Protein AF-A0A562VEV0-F1 (afdb_monomer_lite)

Structure (mmCIF, N/CA/C/O backbone):
data_AF-A0A562VEV0-F1
#
_entry.id   AF-A0A562VEV0-F1
#
loop_
_atom_site.group_PDB
_atom_site.id
_atom_site.type_symbol
_atom_site.label_atom_id
_atom_site.label_alt_id
_atom_site.label_comp_id
_atom_site.label_asym_id
_atom_site.label_entity_id
_atom_site.label_seq_id
_atom_site.pdbx_PDB_ins_code
_atom_site.Cartn_x
_atom_site.Cartn_y
_atom_site.Cartn_z
_atom_site.occupancy
_atom_site.B_iso_or_equiv
_atom_site.auth_seq_id
_atom_site.auth_comp_id
_atom_site.auth_asym_id
_atom_site.auth_atom_id
_atom_site.pdbx_PDB_model_num
ATOM 1 N N . MET A 1 1 ? 67.323 -23.576 38.837 1.00 54.50 1 MET A N 1
ATOM 2 C CA . MET A 1 1 ? 66.391 -24.024 39.895 1.00 54.50 1 MET A CA 1
ATOM 3 C C . MET A 1 1 ? 65.440 -22.873 40.198 1.00 54.50 1 MET A C 1
ATOM 5 O O . MET A 1 1 ? 65.922 -21.830 40.606 1.00 54.50 1 MET A O 1
ATOM 9 N N . GLY A 1 2 ? 64.134 -23.045 39.951 1.00 56.25 2 GLY A N 1
ATOM 10 C CA . GLY A 1 2 ? 63.095 -22.317 40.697 1.00 56.25 2 GLY A CA 1
ATOM 11 C C . GLY A 1 2 ? 62.422 -21.063 40.113 1.00 56.25 2 GLY A C 1
ATOM 12 O O . GLY A 1 2 ? 62.192 -20.151 40.892 1.00 56.25 2 GLY A O 1
ATOM 13 N N . SER A 1 3 ? 62.053 -20.973 38.824 1.00 55.31 3 SER A N 1
ATOM 14 C CA . SER A 1 3 ? 61.208 -19.827 38.388 1.00 55.31 3 SER A CA 1
ATOM 15 C C . SER A 1 3 ? 60.227 -20.033 37.224 1.00 55.31 3 SER A C 1
ATOM 17 O O . SER A 1 3 ? 59.470 -19.119 36.921 1.00 55.31 3 SER A O 1
ATOM 19 N N . HIS A 1 4 ? 60.152 -21.208 36.586 1.00 50.34 4 HIS A N 1
ATOM 20 C CA . HIS A 1 4 ? 59.298 -21.386 35.394 1.00 50.34 4 HIS A CA 1
ATOM 21 C C . HIS A 1 4 ? 57.954 -22.105 35.622 1.00 50.34 4 HIS A C 1
ATOM 23 O O . HIS A 1 4 ? 57.187 -22.259 34.676 1.00 50.34 4 HIS A O 1
ATOM 29 N N . LEU A 1 5 ? 57.633 -22.521 36.854 1.00 51.72 5 LEU A N 1
ATOM 30 C CA . LEU A 1 5 ? 56.434 -23.330 37.145 1.00 51.72 5 LEU A CA 1
ATOM 31 C C . LEU A 1 5 ? 55.274 -22.575 37.827 1.00 51.72 5 LEU A C 1
ATOM 33 O O . LEU A 1 5 ? 54.178 -23.123 37.901 1.00 51.72 5 LEU A O 1
ATOM 37 N N . GLU A 1 6 ? 55.445 -21.319 38.255 1.00 51.00 6 GLU A N 1
ATOM 38 C CA . GLU A 1 6 ? 54.374 -20.572 38.949 1.00 51.00 6 GLU A CA 1
ATOM 39 C C . GLU A 1 6 ? 53.471 -19.712 38.041 1.00 51.00 6 GLU A C 1
ATOM 41 O O . GLU A 1 6 ? 52.368 -19.340 38.446 1.00 51.00 6 GLU A O 1
ATOM 46 N N . MET A 1 7 ? 53.850 -19.438 36.784 1.00 49.84 7 MET A N 1
ATOM 47 C CA . MET A 1 7 ? 53.020 -18.611 35.883 1.00 49.84 7 MET A CA 1
ATOM 48 C C . MET A 1 7 ? 51.728 -19.303 35.408 1.00 49.84 7 MET A C 1
ATOM 50 O O . MET A 1 7 ? 50.764 -18.631 35.044 1.00 49.84 7 MET A O 1
ATOM 54 N N . GLY A 1 8 ? 51.659 -20.638 35.442 1.00 50.44 8 GLY A N 1
ATOM 55 C CA . GLY A 1 8 ? 50.504 -21.389 34.928 1.00 50.44 8 GLY A CA 1
ATOM 56 C C . GLY A 1 8 ? 49.269 -21.378 35.839 1.00 50.44 8 GLY A C 1
ATOM 57 O O . GLY A 1 8 ? 48.142 -21.502 35.352 1.00 50.44 8 GLY A O 1
ATOM 58 N N . ALA A 1 9 ? 49.451 -21.218 37.153 1.00 54.16 9 ALA A N 1
ATOM 59 C CA . ALA A 1 9 ? 48.354 -21.300 38.122 1.00 54.16 9 ALA A CA 1
ATOM 60 C C . ALA A 1 9 ? 47.541 -19.996 38.217 1.00 54.16 9 ALA A C 1
ATOM 62 O O . ALA A 1 9 ? 46.323 -20.038 38.399 1.00 54.16 9 ALA A O 1
ATOM 63 N N . ASN A 1 10 ? 48.187 -18.841 38.031 1.00 51.34 10 ASN A N 1
ATOM 64 C CA . ASN A 1 10 ? 47.527 -17.535 38.126 1.00 51.34 10 ASN A CA 1
ATOM 65 C C . ASN A 1 10 ? 46.726 -17.176 36.862 1.00 51.34 10 ASN A C 1
ATOM 67 O O . ASN A 1 10 ? 45.675 -16.547 36.963 1.00 51.34 10 ASN A O 1
ATOM 71 N N . MET A 1 11 ? 47.132 -17.662 35.684 1.00 51.91 11 MET A N 1
ATOM 72 C CA . MET A 1 11 ? 46.424 -17.386 34.426 1.00 51.91 11 MET A CA 1
ATOM 73 C C . MET A 1 11 ? 45.066 -18.109 34.331 1.00 51.91 11 MET A C 1
ATOM 75 O O . MET A 1 11 ? 44.111 -17.565 33.781 1.00 51.91 11 MET A O 1
ATOM 79 N N . LYS A 1 12 ? 44.925 -19.289 34.954 1.00 51.19 12 LYS A N 1
ATOM 80 C CA . LYS A 1 12 ? 43.642 -20.016 35.020 1.00 51.19 12 LYS A CA 1
ATOM 81 C C . LYS A 1 12 ? 42.597 -19.308 35.891 1.00 51.19 12 LYS A C 1
ATOM 83 O O . LYS A 1 12 ? 41.413 -19.371 35.576 1.00 51.19 12 LYS A O 1
ATOM 88 N N . LYS A 1 13 ? 43.018 -18.601 36.948 1.00 53.16 13 LYS A N 1
ATOM 89 C CA . LYS A 1 13 ? 42.108 -17.845 37.830 1.00 53.16 13 LYS A CA 1
ATOM 90 C C . LYS A 1 13 ? 41.574 -16.573 37.162 1.00 53.16 13 LYS A C 1
ATOM 92 O O . LYS A 1 13 ? 40.402 -16.257 37.331 1.00 53.16 13 LYS A O 1
ATOM 97 N N . VAL A 1 14 ? 42.395 -15.892 36.357 1.00 56.41 14 VAL A N 1
ATOM 98 C CA . VAL A 1 14 ? 41.990 -14.675 35.626 1.00 56.41 14 VAL A CA 1
ATOM 99 C C . VAL A 1 14 ? 40.982 -14.991 34.514 1.00 56.41 14 VAL A C 1
ATOM 101 O O . VAL A 1 14 ? 39.994 -14.278 34.363 1.00 56.41 14 VAL A O 1
ATOM 104 N N . VAL A 1 15 ? 41.157 -16.103 33.790 1.00 57.19 15 VAL A N 1
ATOM 105 C CA . VAL A 1 15 ? 40.210 -16.522 32.737 1.00 57.19 15 VAL A CA 1
ATOM 106 C C . VAL A 1 15 ? 38.853 -16.941 33.321 1.00 57.19 15 VAL A C 1
ATOM 108 O O . VAL A 1 15 ? 37.814 -16.609 32.751 1.00 57.19 15 VAL A O 1
ATOM 111 N N . PHE A 1 16 ? 38.836 -17.600 34.485 1.00 54.31 16 PHE A N 1
ATOM 112 C CA . PHE A 1 16 ? 37.586 -17.988 35.150 1.00 54.31 16 PHE A CA 1
ATOM 113 C C . PHE A 1 16 ? 36.796 -16.774 35.675 1.00 54.31 16 PHE A C 1
ATOM 115 O O . PHE A 1 16 ? 35.567 -16.765 35.617 1.00 54.31 16 PHE A O 1
ATOM 122 N N . LEU A 1 17 ? 37.490 -15.719 36.123 1.00 51.50 17 LEU A N 1
ATOM 123 C CA . LEU A 1 17 ? 36.857 -14.491 36.615 1.00 51.50 17 LEU A CA 1
ATOM 124 C C . LEU A 1 17 ? 36.186 -13.681 35.486 1.00 51.50 17 LEU A C 1
ATOM 126 O O . LEU A 1 17 ? 35.102 -13.135 35.682 1.00 51.50 17 LEU A O 1
ATOM 130 N N . CYS A 1 18 ? 36.774 -13.651 34.284 1.00 53.72 18 CYS A N 1
ATOM 131 C CA . CYS A 1 18 ? 36.175 -12.977 33.124 1.00 53.72 18 CYS A CA 1
ATOM 132 C C . CYS A 1 18 ? 34.933 -13.706 32.582 1.00 53.72 18 CYS A C 1
ATOM 134 O O . CYS A 1 18 ? 33.991 -13.054 32.136 1.00 53.72 18 CYS A O 1
ATOM 136 N N . PHE A 1 19 ? 34.890 -15.041 32.657 1.00 51.69 19 PHE A N 1
ATOM 137 C CA . PHE A 1 19 ? 33.725 -15.812 32.209 1.00 51.69 19 PHE A CA 1
ATOM 138 C C . PHE A 1 19 ? 32.522 -15.651 33.157 1.00 51.69 19 PHE A C 1
ATOM 140 O O . PHE A 1 19 ? 31.381 -15.579 32.704 1.00 51.69 19 PHE A O 1
ATOM 147 N N . ALA A 1 20 ? 32.765 -15.498 34.464 1.00 55.16 20 ALA A N 1
ATOM 148 C CA . ALA A 1 20 ? 31.709 -15.224 35.442 1.00 55.16 20 ALA A CA 1
ATOM 149 C C . ALA A 1 20 ? 31.063 -13.835 35.253 1.00 55.16 20 ALA A C 1
ATOM 151 O O . ALA A 1 20 ? 29.857 -13.690 35.444 1.00 55.16 20 ALA A O 1
ATOM 152 N N . MET A 1 21 ? 31.826 -12.825 34.815 1.00 52.25 21 MET A N 1
ATOM 153 C CA . MET A 1 21 ? 31.276 -11.487 34.552 1.00 52.25 21 MET A CA 1
ATOM 154 C C . MET A 1 21 ? 30.386 -11.429 33.299 1.00 52.25 21 MET A C 1
ATOM 156 O O . MET A 1 21 ? 29.441 -10.645 33.270 1.00 52.25 21 MET A O 1
ATOM 160 N N . PHE A 1 22 ? 30.604 -12.297 32.304 1.00 52.00 22 PHE A N 1
ATOM 161 C CA . PHE A 1 22 ? 29.717 -12.381 31.136 1.00 52.00 22 PHE A CA 1
ATOM 162 C C . PHE A 1 22 ? 28.368 -13.053 31.437 1.00 52.00 22 PHE A C 1
ATOM 164 O O . PHE A 1 22 ? 27.373 -12.719 30.799 1.00 52.00 22 PHE A O 1
ATOM 171 N N . LEU A 1 23 ? 28.294 -13.940 32.438 1.00 51.19 23 LEU A N 1
ATOM 172 C CA . LEU A 1 23 ? 27.022 -14.540 32.867 1.00 51.19 23 LEU A CA 1
ATOM 173 C C . LEU A 1 23 ? 26.157 -13.595 33.718 1.00 51.19 23 LEU A C 1
ATOM 175 O O . LEU A 1 23 ? 24.935 -13.724 33.703 1.00 51.19 23 LEU A O 1
ATOM 179 N N . ALA A 1 24 ? 26.753 -12.619 34.408 1.00 52.91 24 ALA A N 1
ATOM 180 C CA . ALA A 1 24 ? 26.006 -11.644 35.210 1.00 52.91 24 ALA A CA 1
ATOM 181 C C . ALA A 1 24 ? 25.387 -10.499 34.379 1.00 52.91 24 ALA A C 1
ATOM 183 O O . ALA A 1 24 ? 24.439 -9.862 34.828 1.00 52.91 24 ALA A O 1
ATOM 184 N N . ALA A 1 25 ? 25.875 -10.253 33.158 1.00 53.16 25 ALA A N 1
ATOM 185 C CA . ALA A 1 25 ? 25.355 -9.207 32.268 1.00 53.16 25 ALA A CA 1
ATOM 186 C C . ALA A 1 25 ? 24.220 -9.686 31.334 1.00 53.16 25 ALA A C 1
ATOM 188 O O . ALA A 1 25 ? 23.669 -8.897 3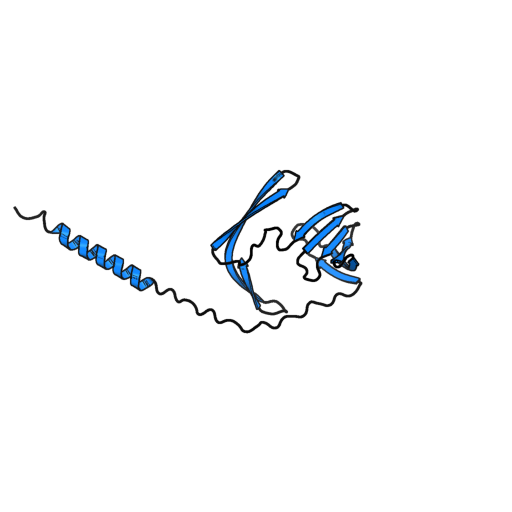0.569 1.00 53.16 25 ALA A O 1
ATOM 189 N N . GLY A 1 26 ? 23.864 -10.975 31.386 1.00 48.47 26 GLY A N 1
ATOM 190 C CA . GLY A 1 26 ? 22.890 -11.605 30.488 1.00 48.47 26 GLY A CA 1
ATOM 191 C C . GLY A 1 26 ? 21.422 -11.477 30.901 1.00 48.47 26 GLY A C 1
ATOM 192 O O . GLY A 1 26 ? 20.561 -11.979 30.185 1.00 48.47 26 GLY A O 1
ATOM 193 N N . GLN A 1 27 ? 21.100 -10.808 32.014 1.00 54.75 27 GLN A N 1
ATOM 194 C CA . GLN A 1 27 ? 19.713 -10.449 32.341 1.00 54.75 27 GLN A CA 1
ATOM 195 C C . GLN A 1 27 ? 19.303 -9.179 31.585 1.00 54.75 27 GLN A C 1
ATOM 197 O O . GLN A 1 27 ? 18.927 -8.156 32.163 1.00 54.75 27 GLN A O 1
ATOM 202 N N . LEU A 1 28 ? 19.368 -9.259 30.253 1.00 52.31 28 LEU A N 1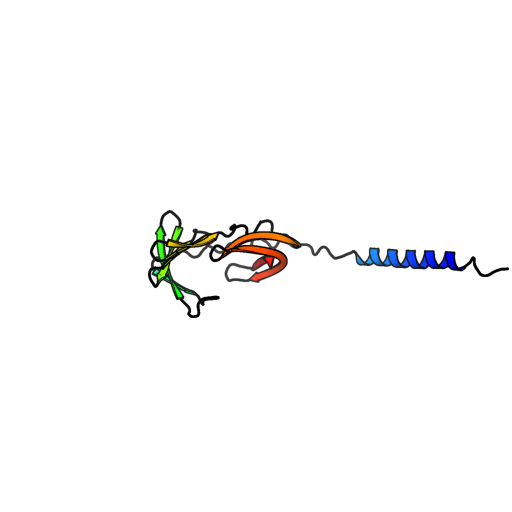
ATOM 203 C CA . LEU A 1 28 ? 18.523 -8.436 29.402 1.00 52.31 28 LEU A CA 1
A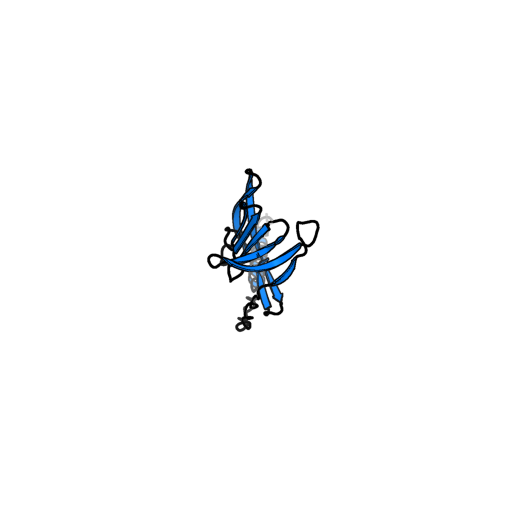TOM 204 C C . LEU A 1 28 ? 17.100 -8.682 29.883 1.00 52.31 28 LEU A C 1
ATOM 206 O O . LEU A 1 28 ? 16.585 -9.796 29.794 1.00 52.31 28 LEU A O 1
ATOM 210 N N . HIS A 1 29 ? 16.519 -7.648 30.481 1.00 47.84 29 HIS A N 1
ATOM 211 C CA . HIS A 1 29 ? 15.131 -7.656 30.878 1.00 47.84 29 HIS A CA 1
ATOM 212 C C . HIS A 1 29 ? 14.344 -8.027 29.626 1.00 47.84 29 HIS A C 1
ATOM 214 O O . HIS A 1 29 ? 14.335 -7.273 28.651 1.00 47.84 29 HIS A O 1
ATOM 220 N N . ALA A 1 30 ? 13.729 -9.210 29.640 1.00 50.28 30 ALA A N 1
ATOM 221 C CA . ALA A 1 30 ? 12.588 -9.476 28.794 1.00 50.28 30 ALA A CA 1
ATOM 222 C C . ALA A 1 30 ? 11.568 -8.420 29.212 1.00 50.28 30 ALA A C 1
ATOM 224 O O . ALA A 1 30 ? 10.898 -8.565 30.233 1.00 50.28 30 ALA A O 1
ATOM 225 N N . ALA A 1 31 ? 11.591 -7.281 28.519 1.00 56.69 31 ALA A N 1
ATOM 226 C CA . ALA A 1 31 ? 10.603 -6.245 28.689 1.00 56.69 31 ALA A CA 1
ATOM 227 C C . ALA A 1 31 ? 9.279 -6.943 28.431 1.00 56.69 31 ALA A C 1
ATOM 229 O O . ALA A 1 31 ? 9.031 -7.416 27.321 1.00 56.69 31 ALA A O 1
ATOM 230 N N . ASP A 1 32 ? 8.518 -7.101 29.507 1.00 49.41 32 ASP A N 1
ATOM 231 C CA . ASP A 1 32 ? 7.217 -7.730 29.505 1.00 49.41 32 ASP A CA 1
ATOM 232 C C . ASP A 1 32 ? 6.418 -7.028 28.406 1.00 49.41 32 ASP A C 1
ATOM 234 O O . ASP A 1 32 ? 6.136 -5.826 28.500 1.00 49.41 32 ASP A O 1
ATOM 238 N N . GLN A 1 33 ? 6.185 -7.729 27.290 1.00 51.38 33 GLN A N 1
ATOM 239 C CA . GLN A 1 33 ? 5.368 -7.218 26.201 1.00 51.38 33 GLN A CA 1
ATOM 240 C C . GLN A 1 33 ? 3.956 -7.175 26.753 1.00 51.38 33 GLN A C 1
ATOM 242 O O . GLN A 1 33 ? 3.172 -8.111 26.613 1.00 51.38 33 GLN A O 1
ATOM 247 N N . LYS A 1 34 ? 3.653 -6.076 27.441 1.00 46.69 34 LYS A N 1
ATOM 248 C CA . LYS A 1 34 ? 2.317 -5.754 27.889 1.00 46.69 34 LYS A CA 1
ATOM 249 C C . LYS A 1 34 ? 1.474 -5.727 26.627 1.00 46.69 34 LYS A C 1
ATOM 251 O O . LYS A 1 34 ? 1.597 -4.795 25.832 1.00 46.69 34 LYS A O 1
ATOM 256 N N . VAL A 1 35 ? 0.682 -6.780 26.436 1.00 49.66 35 VAL A N 1
ATOM 257 C CA . VAL A 1 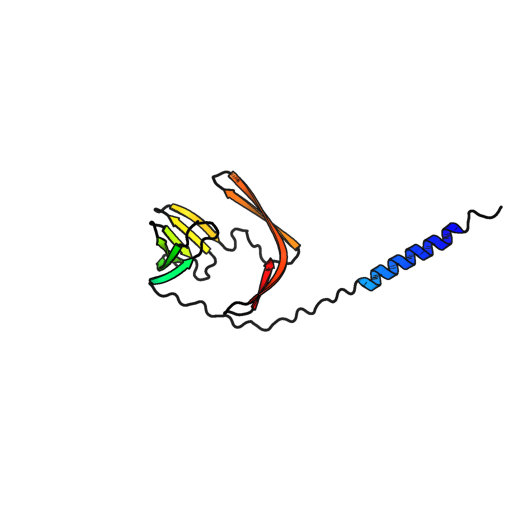35 ? -0.335 -6.864 25.393 1.00 49.66 35 VAL A CA 1
ATOM 258 C C . VAL A 1 35 ? -1.226 -5.656 25.626 1.00 49.66 35 VAL A C 1
ATOM 260 O O . VAL A 1 35 ? -2.022 -5.616 26.566 1.00 49.66 35 VAL A O 1
ATOM 263 N N . MET A 1 36 ? -0.979 -4.594 24.862 1.00 45.66 36 MET A N 1
ATOM 264 C CA . MET A 1 36 ? -1.856 -3.443 24.868 1.00 45.66 36 MET A CA 1
ATOM 265 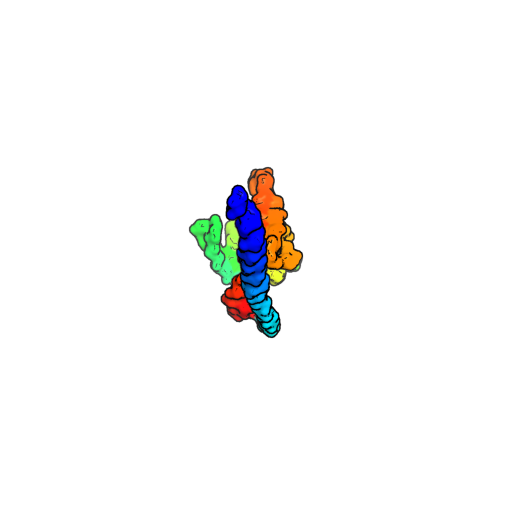C C . MET A 1 36 ? -3.207 -3.963 24.397 1.00 45.66 36 MET A C 1
ATOM 267 O O . MET A 1 36 ? -3.273 -4.637 23.370 1.00 45.66 36 MET A O 1
ATOM 271 N N . GLY A 1 37 ? -4.246 -3.717 25.200 1.00 49.78 37 GLY A N 1
ATOM 272 C CA . GLY A 1 37 ? -5.612 -4.107 24.869 1.00 49.78 37 GLY A CA 1
ATOM 273 C C . GLY A 1 37 ? -5.965 -3.685 23.447 1.00 49.78 37 GLY A C 1
ATOM 274 O O . GLY A 1 37 ? -5.386 -2.725 22.930 1.00 49.78 37 GLY A O 1
ATOM 275 N N . GLU A 1 38 ? -6.871 -4.442 22.826 1.00 44.16 38 GLU A N 1
ATOM 276 C CA . GLU A 1 38 ? -7.308 -4.233 21.447 1.00 44.16 38 GLU A CA 1
ATOM 277 C C . GLU A 1 38 ? -7.506 -2.739 21.191 1.00 44.16 38 GLU A C 1
ATOM 279 O O . GLU A 1 38 ? -8.349 -2.084 21.810 1.00 44.16 38 GLU A O 1
ATOM 284 N N . SER A 1 39 ? -6.652 -2.180 20.328 1.00 47.94 39 SER A N 1
ATOM 285 C CA . SER A 1 39 ? -6.845 -0.807 19.884 1.00 47.94 39 SER A CA 1
ATOM 286 C C . SER A 1 39 ? -8.220 -0.745 19.229 1.00 47.94 39 SER A C 1
ATOM 288 O O . SER A 1 39 ? -8.546 -1.660 18.467 1.00 47.94 39 SER A O 1
ATOM 290 N N . PRO A 1 40 ? -9.037 0.281 19.526 1.00 45.16 40 PRO A N 1
ATOM 291 C CA . PRO A 1 40 ? -10.339 0.413 18.897 1.00 45.16 40 PRO A CA 1
ATOM 292 C C . PRO A 1 40 ? -10.129 0.361 17.386 1.00 45.16 40 PRO A C 1
ATOM 294 O O . PRO A 1 40 ? -9.390 1.170 16.829 1.00 45.16 40 PRO A O 1
ATOM 297 N N . SER A 1 41 ? -10.716 -0.646 16.739 1.00 45.69 41 SER A N 1
ATOM 298 C CA . SER A 1 41 ? -10.659 -0.765 15.290 1.00 45.69 41 SER A CA 1
ATOM 299 C C . SER A 1 41 ? -11.390 0.445 14.730 1.00 45.69 41 SER A C 1
ATOM 301 O O . SER A 1 41 ? -12.604 0.568 14.888 1.00 45.69 41 SER A O 1
ATOM 303 N N . ALA A 1 42 ? -10.652 1.396 14.162 1.00 48.56 42 ALA A N 1
ATOM 304 C CA . ALA A 1 42 ? -11.297 2.485 13.456 1.00 48.56 42 ALA A CA 1
ATOM 305 C C . ALA A 1 42 ? -12.038 1.898 12.262 1.00 48.56 42 ALA A C 1
ATOM 307 O O . ALA A 1 42 ? -11.441 1.210 11.430 1.00 48.56 42 ALA A O 1
ATOM 308 N N . GLU A 1 43 ? -13.335 2.177 12.186 1.00 48.62 43 GLU A N 1
ATOM 309 C CA . GLU A 1 43 ? -14.118 1.835 11.011 1.00 48.62 43 GLU A CA 1
ATOM 310 C C . GLU A 1 43 ? -13.486 2.500 9.786 1.00 48.62 43 GLU A C 1
ATOM 312 O O . GLU A 1 43 ? -13.094 3.673 9.814 1.00 48.62 43 GLU A O 1
ATOM 317 N N . ALA A 1 44 ? -13.335 1.724 8.711 1.00 58.12 44 ALA A N 1
ATOM 318 C CA . ALA A 1 44 ? -12.828 2.256 7.460 1.00 58.12 44 ALA A CA 1
ATOM 319 C C . ALA A 1 44 ? -13.744 3.401 6.995 1.00 58.12 44 ALA A C 1
ATOM 321 O O . ALA A 1 44 ? -14.968 3.279 7.097 1.00 58.12 44 ALA A O 1
ATOM 322 N N . PRO A 1 45 ? -13.186 4.510 6.479 1.00 66.44 45 PRO A N 1
ATOM 323 C CA . PRO A 1 45 ? -14.004 5.602 5.982 1.00 66.44 45 PRO A CA 1
ATOM 324 C C . PRO A 1 45 ? -14.930 5.087 4.876 1.00 66.44 45 PRO A C 1
ATOM 326 O O . PRO A 1 45 ? -14.481 4.450 3.920 1.00 66.44 45 PRO A O 1
ATOM 329 N N . VAL A 1 46 ? -16.226 5.363 5.014 1.00 80.62 46 VAL A N 1
ATOM 330 C CA . VAL A 1 46 ? -17.212 5.067 3.973 1.00 80.62 46 VAL A CA 1
ATOM 331 C C . VAL A 1 46 ? -16.977 6.036 2.821 1.00 80.62 46 VAL A C 1
ATOM 333 O O . VAL A 1 46 ? -17.081 7.246 3.002 1.00 80.62 46 VAL A O 1
ATOM 336 N N . LEU A 1 47 ? -16.643 5.501 1.648 1.00 82.56 47 LEU A N 1
ATOM 337 C CA . LEU A 1 47 ? -16.413 6.299 0.448 1.00 82.56 47 LEU A CA 1
ATOM 338 C C . LEU A 1 47 ? -17.738 6.671 -0.218 1.00 82.56 47 LEU A C 1
ATOM 340 O O . LEU A 1 47 ? -18.597 5.810 -0.434 1.00 82.56 47 LEU A O 1
ATOM 344 N N . THR A 1 48 ? -17.874 7.935 -0.604 1.00 93.31 48 THR A N 1
ATOM 345 C CA . THR A 1 48 ? -18.990 8.444 -1.404 1.00 93.31 48 THR A CA 1
ATOM 346 C C . THR A 1 48 ? -18.528 8.842 -2.803 1.00 93.31 48 THR A C 1
ATOM 348 O O . THR A 1 48 ? -17.382 9.243 -3.012 1.00 93.31 48 THR A O 1
ATOM 351 N N . LEU A 1 49 ? -19.404 8.676 -3.801 1.00 94.50 49 LEU A N 1
ATOM 352 C CA . LEU A 1 49 ? -19.088 9.036 -5.185 1.00 94.50 49 LEU A CA 1
ATOM 353 C C . LEU A 1 49 ? -18.694 10.515 -5.270 1.00 94.50 49 LEU A C 1
ATOM 355 O O . LEU A 1 49 ? -19.468 11.386 -4.881 1.00 94.50 49 LEU A O 1
ATOM 359 N N . GLY A 1 50 ? -17.509 10.781 -5.820 1.00 93.25 50 GLY A N 1
ATOM 360 C CA . GLY A 1 50 ? -16.955 12.128 -5.924 1.00 93.25 50 GLY A CA 1
ATOM 361 C C . GLY A 1 50 ? -16.014 12.529 -4.788 1.00 93.25 50 GLY A C 1
ATOM 362 O O . GLY A 1 50 ? -15.413 13.597 -4.893 1.00 93.25 50 GLY A O 1
ATOM 363 N N . ASP A 1 51 ? -15.819 11.698 -3.757 1.00 89.81 51 ASP A N 1
ATOM 364 C CA . ASP A 1 51 ? -14.786 11.938 -2.742 1.00 89.81 51 ASP A CA 1
ATOM 365 C C . ASP A 1 51 ? -13.422 12.136 -3.409 1.00 89.81 51 ASP A C 1
ATOM 367 O O . ASP A 1 51 ? -13.050 11.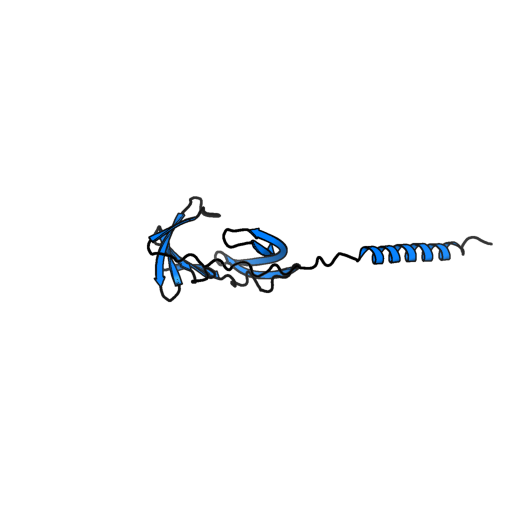387 -4.319 1.00 89.81 51 ASP A O 1
ATOM 371 N N . THR A 1 52 ? -12.677 13.148 -2.959 1.00 92.38 52 THR A N 1
ATOM 372 C CA . THR A 1 52 ? -11.391 13.524 -3.553 1.00 92.38 52 THR A CA 1
ATOM 373 C C . THR A 1 52 ? -10.275 13.601 -2.524 1.00 92.38 52 THR A C 1
ATOM 375 O O . THR A 1 52 ? -10.472 14.027 -1.387 1.00 92.38 52 THR A O 1
ATOM 378 N N . TRP A 1 53 ? -9.072 13.221 -2.952 1.00 87.25 53 TRP A N 1
ATOM 379 C CA . TRP A 1 53 ? -7.843 13.355 -2.175 1.00 87.25 53 TRP A CA 1
ATOM 380 C C . TRP A 1 53 ? -6.757 13.949 -3.052 1.00 87.25 53 TRP A C 1
ATOM 382 O O . TRP A 1 53 ? -6.533 13.482 -4.170 1.00 87.25 53 TRP A O 1
ATOM 392 N N . THR A 1 54 ? -6.042 14.934 -2.523 1.00 84.88 54 THR A N 1
ATOM 393 C CA . THR A 1 54 ? -4.788 15.389 -3.117 1.00 84.88 54 THR A CA 1
ATOM 394 C C . THR A 1 54 ? -3.668 14.536 -2.553 1.00 84.88 54 THR A C 1
ATOM 396 O O . THR A 1 54 ? -3.488 14.458 -1.339 1.00 84.88 54 THR A O 1
ATOM 399 N N . ILE A 1 55 ? -2.950 13.855 -3.438 1.00 79.25 55 ILE A N 1
ATOM 400 C CA . ILE A 1 55 ? -1.796 13.046 -3.076 1.00 79.25 55 ILE A CA 1
ATOM 401 C C . ILE A 1 55 ? -0.560 13.822 -3.502 1.00 79.25 55 ILE A C 1
ATOM 403 O O . ILE A 1 55 ? -0.314 14.005 -4.699 1.00 79.25 55 ILE A O 1
ATOM 407 N N . ASP A 1 56 ? 0.223 14.243 -2.515 1.00 78.31 56 ASP A N 1
ATOM 408 C CA . ASP A 1 56 ? 1.552 14.789 -2.751 1.00 78.31 56 ASP A CA 1
ATOM 409 C C . ASP A 1 56 ? 2.450 13.661 -3.273 1.00 78.31 56 ASP A C 1
ATOM 411 O O . ASP A 1 56 ? 2.624 12.610 -2.646 1.00 78.31 56 ASP A O 1
ATOM 415 N N . GLY A 1 57 ? 2.944 13.824 -4.499 1.00 59.78 57 GLY A N 1
ATOM 416 C CA . GLY A 1 57 ? 3.710 12.793 -5.181 1.00 59.78 57 GLY A CA 1
ATOM 417 C C . GLY A 1 57 ? 5.075 12.587 -4.528 1.00 59.78 57 GLY A C 1
ATOM 418 O O . GLY A 1 57 ? 5.933 13.452 -4.612 1.00 59.78 57 GLY A O 1
ATOM 419 N N . TRP A 1 58 ? 5.331 11.397 -3.980 1.00 46.00 58 TRP A N 1
ATOM 420 C CA . TRP A 1 58 ? 6.685 10.989 -3.565 1.00 46.00 58 TRP A CA 1
ATOM 421 C C . TRP A 1 58 ? 7.639 10.724 -4.755 1.00 46.00 58 TRP A C 1
ATOM 423 O O . TRP A 1 58 ? 8.835 10.549 -4.554 1.00 46.00 58 TRP A O 1
ATOM 433 N N . GLN A 1 59 ? 7.124 10.682 -5.994 1.00 52.41 59 GLN A N 1
ATOM 434 C CA . GLN A 1 59 ? 7.888 10.448 -7.239 1.00 52.41 59 GLN A CA 1
ATOM 435 C C . GLN A 1 59 ? 7.362 11.218 -8.466 1.00 52.41 59 GLN A C 1
ATOM 437 O O . GLN A 1 59 ? 7.920 11.101 -9.553 1.00 52.41 59 GLN A O 1
ATOM 442 N N . PHE A 1 60 ? 6.280 11.984 -8.324 1.00 51.16 60 PHE A N 1
ATOM 443 C CA . PHE A 1 60 ? 5.718 12.792 -9.404 1.00 51.16 60 PHE A CA 1
ATOM 444 C C . PHE A 1 60 ? 5.855 14.251 -8.985 1.00 51.16 60 PHE A C 1
ATOM 446 O O . PHE A 1 60 ? 5.353 14.620 -7.930 1.00 51.16 60 PHE A O 1
ATOM 453 N N . GLU A 1 61 ? 6.535 15.063 -9.797 1.00 57.25 61 GLU A N 1
ATOM 454 C CA . GLU A 1 61 ? 6.896 16.470 -9.525 1.00 57.25 61 GLU A CA 1
ATOM 455 C C . GLU A 1 61 ? 5.696 17.413 -9.300 1.00 57.25 61 GLU A C 1
ATOM 457 O O . GLU A 1 61 ? 5.858 18.619 -9.130 1.00 57.25 61 GLU A O 1
ATOM 462 N N . SER A 1 62 ? 4.464 16.903 -9.299 1.00 77.06 62 SER A N 1
ATOM 463 C CA . SER A 1 62 ? 3.276 17.671 -8.950 1.00 77.06 62 SER A CA 1
ATOM 464 C C . SER A 1 62 ? 2.267 16.803 -8.198 1.00 77.06 62 SER A C 1
ATOM 466 O O . SER A 1 62 ? 2.072 15.639 -8.573 1.00 77.06 62 SER A O 1
ATOM 468 N N . PRO A 1 63 ? 1.602 17.355 -7.167 1.00 82.44 63 PRO A N 1
ATOM 469 C CA . PRO A 1 63 ? 0.474 16.693 -6.535 1.00 82.44 63 PRO A CA 1
ATOM 470 C C . PRO A 1 63 ? -0.589 16.349 -7.576 1.00 82.44 63 PRO A C 1
ATOM 472 O O . PRO A 1 63 ? -0.799 17.085 -8.545 1.00 82.44 63 PRO A O 1
ATOM 475 N N . PHE A 1 64 ? -1.263 15.221 -7.380 1.00 83.00 64 PHE A N 1
ATOM 476 C CA . PHE A 1 64 ? -2.383 14.826 -8.228 1.00 83.00 64 PHE A CA 1
ATOM 477 C C . PHE A 1 64 ? -3.623 14.557 -7.384 1.00 83.00 64 PHE A C 1
ATOM 479 O O . PHE A 1 64 ? -3.542 14.086 -6.248 1.00 83.00 64 PHE A O 1
ATOM 486 N N . THR A 1 65 ? -4.780 14.854 -7.965 1.00 89.81 65 THR A N 1
ATOM 487 C CA . THR A 1 65 ? -6.077 14.560 -7.363 1.00 89.81 65 THR A CA 1
ATOM 488 C C . THR A 1 65 ? -6.507 13.149 -7.742 1.00 89.81 65 THR A C 1
ATOM 490 O O . THR A 1 65 ? -6.417 12.747 -8.901 1.00 89.81 65 THR A O 1
ATOM 493 N N . SER A 1 66 ? -6.968 12.400 -6.749 1.00 90.12 66 SER A N 1
ATOM 494 C CA . SER A 1 66 ? -7.615 11.103 -6.901 1.00 90.12 66 SER A CA 1
ATOM 495 C C . SER A 1 66 ? -9.086 11.274 -6.530 1.00 90.12 66 SER A C 1
ATOM 497 O O . SER A 1 66 ? -9.359 11.789 -5.451 1.00 90.12 66 SER A O 1
ATOM 499 N N . THR A 1 67 ? -10.015 10.827 -7.371 1.00 95.31 67 THR A N 1
ATOM 500 C CA . THR A 1 67 ? -11.468 10.936 -7.141 1.00 95.31 67 THR A CA 1
ATOM 501 C C . THR A 1 67 ? -12.103 9.556 -7.148 1.00 95.31 67 THR A C 1
ATOM 503 O O . THR A 1 67 ? -11.876 8.805 -8.090 1.00 95.31 67 THR A O 1
ATOM 506 N N . PHE A 1 68 ? -12.895 9.192 -6.142 1.00 94.62 68 PHE A N 1
ATOM 507 C CA . PHE A 1 68 ? -13.598 7.908 -6.136 1.00 94.62 68 PHE A CA 1
ATOM 508 C C . PHE A 1 68 ? -14.806 7.951 -7.069 1.00 94.62 68 PHE A C 1
ATOM 510 O O . PHE A 1 68 ? -15.669 8.821 -6.956 1.00 94.62 68 PHE A O 1
ATOM 517 N N . ILE A 1 69 ? -14.853 6.998 -7.999 1.00 96.81 69 ILE A N 1
ATOM 518 C CA . ILE A 1 69 ? -15.862 6.936 -9.064 1.00 96.81 69 ILE A CA 1
ATOM 519 C C . ILE A 1 69 ? -16.740 5.681 -8.990 1.00 96.81 69 ILE A C 1
ATOM 521 O O . ILE A 1 69 ? -17.594 5.489 -9.852 1.00 96.81 69 ILE A O 1
ATOM 525 N N . GLY A 1 70 ? -16.565 4.847 -7.961 1.00 95.81 70 GLY A N 1
ATOM 526 C CA . GLY A 1 70 ? -17.438 3.709 -7.669 1.00 95.81 70 GLY A CA 1
ATOM 527 C C . GLY A 1 70 ? -16.698 2.382 -7.546 1.00 95.81 70 GLY A C 1
ATOM 528 O O . GLY A 1 70 ? -15.494 2.345 -7.299 1.00 95.81 70 GLY A O 1
ATOM 529 N N . GLU A 1 71 ? -17.428 1.280 -7.707 1.00 93.06 71 GLU A N 1
ATOM 530 C CA . GLU A 1 71 ? -16.878 -0.077 -7.671 1.00 93.06 71 GLU A CA 1
ATOM 531 C C . GLU A 1 71 ? -17.010 -0.764 -9.035 1.00 93.06 71 GLU A C 1
ATOM 533 O O . GLU A 1 71 ? -18.070 -0.739 -9.656 1.00 93.06 71 GLU A O 1
ATOM 538 N N . GLU A 1 72 ? -15.948 -1.436 -9.478 1.00 90.94 72 GLU A N 1
ATOM 539 C CA . GLU A 1 72 ? -15.951 -2.284 -10.671 1.00 90.94 72 GLU A CA 1
ATOM 540 C C . GLU A 1 72 ? -15.352 -3.647 -10.300 1.00 90.94 72 GLU A C 1
ATOM 542 O O . GLU A 1 72 ? -14.231 -3.734 -9.798 1.00 90.94 72 GLU A O 1
ATOM 547 N N . SER A 1 73 ? -16.094 -4.734 -10.539 1.00 87.25 73 SER A N 1
ATOM 548 C CA . SER A 1 73 ? -15.649 -6.112 -10.241 1.00 87.25 73 SER A CA 1
ATOM 549 C C . SER A 1 73 ? -15.167 -6.326 -8.792 1.00 87.25 73 SER A C 1
ATOM 551 O O . SER A 1 73 ? -14.207 -7.054 -8.551 1.00 87.25 73 SER A O 1
ATOM 553 N N . GLY A 1 74 ? -15.813 -5.669 -7.821 1.00 80.56 74 GLY A N 1
ATOM 554 C CA . GLY A 1 74 ? -15.468 -5.770 -6.396 1.00 80.56 74 GLY A CA 1
ATOM 555 C C . GLY A 1 74 ? -14.252 -4.943 -5.956 1.00 80.56 74 GLY A C 1
ATOM 556 O O . GLY A 1 74 ? -13.835 -5.053 -4.802 1.00 80.56 74 GLY A O 1
ATOM 557 N N . LEU A 1 75 ? -13.694 -4.112 -6.842 1.00 82.50 75 LEU A N 1
ATOM 558 C CA . LEU A 1 75 ? -12.609 -3.176 -6.545 1.00 82.50 75 LEU A CA 1
ATOM 559 C C . LEU A 1 75 ? -13.134 -1.740 -6.511 1.00 82.50 75 LEU A C 1
ATOM 561 O O . LEU A 1 75 ? -13.933 -1.346 -7.356 1.00 82.50 75 LEU A O 1
ATOM 565 N N . LEU A 1 76 ? -12.626 -0.948 -5.572 1.00 87.44 76 LEU A N 1
ATOM 566 C CA . LEU A 1 76 ? -12.812 0.496 -5.500 1.00 87.44 76 LEU A CA 1
ATOM 567 C C . LEU A 1 76 ? -12.078 1.158 -6.671 1.00 87.44 76 LEU A C 1
ATOM 569 O O . LEU A 1 76 ? -10.898 0.881 -6.885 1.00 87.44 76 LEU A O 1
ATOM 573 N N . VAL A 1 77 ? -12.730 2.048 -7.409 1.00 93.31 77 VAL A N 1
ATOM 574 C CA . VAL A 1 77 ? -12.163 2.692 -8.599 1.00 93.31 77 VAL A CA 1
ATOM 575 C C . VAL A 1 77 ? -11.996 4.181 -8.361 1.00 93.31 77 VAL A C 1
ATOM 577 O O . VAL A 1 77 ? -12.905 4.868 -7.900 1.00 93.31 77 VAL A O 1
ATOM 580 N N . PHE A 1 78 ? -10.819 4.681 -8.714 1.00 93.75 78 PHE A N 1
ATOM 581 C CA . PHE A 1 78 ? -10.438 6.072 -8.576 1.00 93.75 78 PHE A CA 1
ATOM 582 C C . PHE A 1 78 ? -10.003 6.634 -9.930 1.00 93.75 78 PHE A C 1
ATOM 584 O O . PHE A 1 78 ? -9.154 6.041 -10.598 1.00 93.75 78 PHE A O 1
ATOM 591 N N . ASP A 1 79 ? -10.544 7.781 -10.325 1.00 94.38 79 ASP A N 1
ATOM 592 C CA . ASP A 1 79 ? -9.990 8.599 -11.404 1.00 94.38 79 ASP A CA 1
ATOM 593 C C . ASP A 1 79 ? -8.768 9.359 -10.871 1.00 94.38 79 ASP A C 1
ATOM 595 O O . ASP A 1 79 ? -8.822 9.950 -9.792 1.00 94.38 79 ASP A O 1
ATOM 599 N N . ILE A 1 80 ? -7.655 9.309 -11.600 1.00 90.06 80 ILE A N 1
ATOM 600 C CA . ILE A 1 80 ? -6.409 10.027 -11.274 1.00 90.06 80 ILE A CA 1
ATOM 601 C C . ILE A 1 80 ? -6.025 11.041 -12.366 1.00 90.06 80 ILE A C 1
ATOM 603 O O . ILE A 1 80 ? -4.886 11.514 -12.419 1.00 90.06 80 ILE A O 1
ATOM 607 N N . GLY A 1 81 ? -6.963 11.368 -13.260 1.00 87.12 81 GLY A N 1
ATOM 608 C CA . GLY A 1 81 ? -6.794 12.303 -14.363 1.00 87.12 81 GLY A CA 1
ATOM 609 C C . GLY A 1 81 ? -6.008 11.731 -15.547 1.00 87.12 81 GLY A C 1
ATOM 610 O O . GLY A 1 81 ? -5.414 10.653 -15.496 1.00 87.12 81 GLY A O 1
ATOM 611 N N . LYS A 1 82 ? -6.001 12.476 -16.664 1.00 85.12 82 LYS A N 1
ATOM 612 C CA . LYS A 1 82 ? -5.268 12.136 -17.907 1.00 85.12 82 LYS A CA 1
ATOM 613 C C . LYS A 1 82 ? -5.554 10.711 -18.427 1.00 85.12 82 LYS A C 1
ATOM 615 O O . LYS A 1 82 ? -4.652 10.051 -18.943 1.00 85.12 82 LYS A O 1
ATOM 620 N N . GLY A 1 83 ? -6.791 10.233 -18.260 1.00 83.69 83 GLY A N 1
ATOM 621 C CA . GLY A 1 83 ? -7.217 8.888 -18.672 1.00 83.69 83 GLY A CA 1
ATOM 622 C C . GLY A 1 83 ? -6.672 7.748 -17.800 1.00 83.69 83 GLY A C 1
ATOM 623 O O . GLY A 1 83 ? -6.686 6.590 -18.224 1.00 83.69 83 GLY A O 1
ATOM 624 N N . GLY A 1 84 ? -6.146 8.062 -16.613 1.00 86.31 84 GLY A N 1
ATOM 625 C CA . GLY A 1 84 ? -5.683 7.084 -15.638 1.00 86.31 84 GLY A CA 1
ATOM 626 C C . GLY A 1 84 ? -6.794 6.668 -14.676 1.00 86.31 84 GLY A C 1
ATOM 627 O O . GLY A 1 84 ? -7.505 7.510 -14.137 1.00 86.31 84 GLY A O 1
ATOM 628 N N . LYS A 1 85 ? -6.894 5.367 -14.408 1.00 91.94 85 LYS A N 1
ATOM 629 C CA . LYS A 1 85 ? -7.705 4.806 -13.325 1.00 91.94 85 LYS A CA 1
ATOM 630 C C . LYS A 1 85 ? -6.805 4.074 -12.338 1.00 91.94 85 LYS A C 1
ATOM 632 O O . LYS A 1 85 ? -5.874 3.371 -12.734 1.00 91.94 85 LYS A O 1
ATOM 637 N N . ARG A 1 86 ? -7.120 4.179 -11.055 1.00 87.31 86 ARG A N 1
ATOM 638 C CA . ARG A 1 86 ? -6.518 3.391 -9.982 1.00 87.31 86 ARG A CA 1
ATOM 639 C C . ARG A 1 86 ? -7.592 2.522 -9.352 1.00 87.31 86 ARG A C 1
ATOM 641 O O . ARG A 1 86 ? -8.604 3.031 -8.898 1.00 87.31 86 ARG A O 1
ATOM 648 N N . TYR A 1 87 ? -7.354 1.224 -9.294 1.00 87.50 87 TYR A N 1
ATOM 649 C CA . TYR A 1 87 ? -8.236 0.263 -8.647 1.00 87.50 87 TYR A CA 1
ATOM 650 C C . TYR A 1 87 ? -7.628 -0.118 -7.311 1.00 87.50 87 TYR A C 1
ATOM 652 O O . TYR A 1 87 ? -6.417 -0.336 -7.243 1.00 87.50 87 TYR A O 1
ATOM 660 N N . LYS A 1 88 ? -8.441 -0.205 -6.264 1.00 80.38 88 LYS A N 1
ATOM 661 C CA . LYS A 1 88 ? -8.020 -0.685 -4.954 1.00 80.38 88 LYS A CA 1
ATOM 662 C C . LYS A 1 88 ? -8.946 -1.779 -4.455 1.00 80.38 88 LYS A C 1
ATOM 664 O O . LYS A 1 88 ? -10.143 -1.739 -4.716 1.00 80.38 88 LYS A O 1
ATOM 669 N N . SER A 1 89 ? -8.420 -2.749 -3.723 1.00 76.69 89 SER A N 1
ATOM 670 C CA . SER A 1 89 ? -9.288 -3.639 -2.947 1.00 76.69 89 SER A CA 1
ATOM 671 C C . SER A 1 89 ? -9.957 -2.856 -1.804 1.00 76.69 89 SER A C 1
ATOM 673 O O . SER A 1 89 ? -9.498 -1.771 -1.444 1.00 76.69 89 SER A O 1
ATOM 675 N N . LYS A 1 90 ? -11.065 -3.366 -1.249 1.00 73.56 90 LYS A N 1
ATOM 676 C CA . LYS A 1 90 ? -11.840 -2.655 -0.206 1.00 73.56 90 LYS A CA 1
ATOM 677 C C . LYS A 1 90 ? -11.026 -2.380 1.061 1.00 73.56 90 LYS A C 1
ATOM 679 O O . LYS A 1 90 ? -11.141 -1.327 1.676 1.00 73.56 90 LYS A O 1
ATOM 684 N N . ASP A 1 91 ? -10.132 -3.299 1.386 1.00 64.19 91 ASP A N 1
ATOM 685 C CA . ASP A 1 91 ? -9.127 -3.199 2.443 1.00 64.19 91 ASP A CA 1
ATOM 686 C C . ASP A 1 91 ? -7.902 -2.345 2.048 1.00 64.19 91 ASP A C 1
ATOM 688 O O . ASP A 1 91 ? -6.933 -2.286 2.794 1.00 64.19 91 ASP A O 1
ATOM 692 N N . HIS A 1 92 ? -7.927 -1.679 0.884 1.00 63.22 92 HIS A N 1
ATOM 693 C CA . HIS A 1 92 ? -6.873 -0.797 0.352 1.00 63.22 92 HIS A CA 1
ATOM 694 C C . HIS A 1 92 ? -5.501 -1.455 0.161 1.00 63.22 92 HIS A C 1
ATOM 696 O O . HIS A 1 92 ? -4.489 -0.784 -0.050 1.00 63.22 92 HIS A O 1
ATOM 702 N N . ASN A 1 93 ? -5.490 -2.777 0.182 1.00 61.28 93 ASN A N 1
ATOM 703 C CA . ASN A 1 93 ? -4.300 -3.596 0.208 1.00 61.28 93 ASN A CA 1
ATOM 704 C C . ASN A 1 93 ? -3.732 -3.827 -1.198 1.00 61.28 93 ASN A C 1
ATOM 706 O O . ASN A 1 93 ? -2.524 -3.755 -1.419 1.00 61.28 93 ASN A O 1
ATOM 710 N N . SER A 1 94 ? -4.587 -4.046 -2.190 1.00 65.62 94 SER A N 1
ATOM 711 C CA . SER A 1 94 ? -4.182 -4.074 -3.590 1.00 65.62 94 SER A CA 1
ATOM 712 C C . SER A 1 94 ? -4.378 -2.706 -4.232 1.00 65.62 94 SER A C 1
ATOM 714 O O . SER A 1 94 ? -5.382 -2.050 -3.980 1.00 65.62 94 SER A O 1
ATOM 716 N N . VAL A 1 95 ? -3.440 -2.289 -5.082 1.00 76.38 95 VAL A N 1
ATOM 717 C CA . VAL A 1 95 ? -3.532 -1.115 -5.950 1.00 76.38 95 VAL A CA 1
ATOM 718 C C . VAL A 1 95 ? -3.155 -1.522 -7.371 1.00 76.38 95 VAL A C 1
ATOM 720 O O . VAL A 1 95 ? -2.051 -1.999 -7.606 1.00 76.38 95 VAL A O 1
ATOM 723 N N . LYS A 1 96 ? -4.026 -1.297 -8.348 1.00 80.44 96 LYS A N 1
ATOM 724 C CA . LYS A 1 96 ? -3.740 -1.509 -9.772 1.00 80.44 96 LYS A CA 1
ATOM 725 C C . LYS A 1 96 ? -3.908 -0.193 -10.519 1.00 80.44 96 LYS A C 1
ATOM 727 O O . LYS A 1 96 ? -4.992 0.376 -10.524 1.00 80.44 96 LYS A O 1
ATOM 732 N N . ASP A 1 97 ? -2.844 0.283 -11.151 1.00 79.88 97 ASP A N 1
ATOM 733 C CA . ASP A 1 97 ? -2.847 1.501 -11.959 1.00 79.88 97 ASP A CA 1
ATOM 734 C C . ASP A 1 97 ? -3.037 1.127 -13.435 1.00 79.88 97 ASP A C 1
ATOM 736 O O . ASP A 1 97 ? -2.241 0.375 -14.005 1.00 79.88 97 ASP A O 1
ATOM 740 N N . ILE A 1 98 ? -4.084 1.661 -14.061 1.00 79.56 98 ILE A N 1
ATOM 741 C CA . ILE A 1 98 ? -4.387 1.505 -15.486 1.00 79.56 98 ILE A CA 1
ATOM 742 C C . ILE A 1 98 ? -4.298 2.872 -16.157 1.00 79.56 98 ILE A C 1
ATOM 744 O O . ILE A 1 98 ? -4.863 3.846 -15.665 1.00 79.56 98 ILE A O 1
ATOM 748 N N . LYS A 1 99 ? -3.629 2.952 -17.306 1.00 83.62 99 LYS A N 1
ATOM 749 C CA . LYS A 1 99 ? -3.569 4.163 -18.131 1.00 83.62 99 LYS A CA 1
ATOM 750 C C . LYS A 1 99 ? -3.792 3.784 -19.584 1.00 83.62 99 LYS A C 1
ATOM 752 O O . LYS A 1 99 ? -3.092 2.912 -20.091 1.00 83.62 99 LYS A O 1
ATOM 757 N N . ASN A 1 100 ? -4.747 4.440 -20.243 1.00 84.50 100 ASN A N 1
ATOM 758 C CA . ASN A 1 100 ? -5.105 4.169 -21.641 1.00 84.50 100 ASN A CA 1
ATOM 759 C C . ASN A 1 100 ? -5.433 2.683 -21.904 1.00 84.50 100 ASN A C 1
ATOM 761 O O . ASN A 1 100 ? -5.031 2.125 -22.916 1.00 84.50 100 ASN A O 1
ATOM 765 N N . GLY A 1 101 ? -6.117 2.025 -20.962 1.00 79.12 101 GLY A N 1
ATOM 766 C CA . GLY A 1 101 ? -6.483 0.605 -21.066 1.00 79.12 101 GLY A CA 1
ATOM 767 C C . GLY A 1 101 ? -5.367 -0.389 -20.722 1.00 79.12 101 GLY A C 1
ATOM 768 O O . GLY A 1 101 ? -5.644 -1.575 -20.569 1.00 79.12 101 GLY A O 1
ATOM 769 N N . GLU A 1 102 ? -4.130 0.069 -20.517 1.00 77.75 102 GLU A N 1
ATOM 770 C CA . GLU A 1 102 ? -2.995 -0.787 -20.167 1.00 77.75 102 GLU A CA 1
ATOM 771 C C . GLU A 1 102 ? -2.695 -0.758 -18.667 1.00 77.75 102 GLU A C 1
ATOM 773 O O . GLU A 1 102 ? -2.697 0.302 -18.035 1.00 77.75 102 GLU A O 1
ATOM 778 N N . VAL A 1 103 ? -2.373 -1.919 -18.094 1.00 81.69 103 VAL A N 1
ATOM 779 C CA . VAL A 1 103 ? -1.911 -2.026 -16.703 1.00 81.69 103 VAL A CA 1
ATOM 780 C C . VAL A 1 103 ? -0.480 -1.503 -16.619 1.00 81.69 103 VAL A C 1
ATOM 782 O O . VAL A 1 103 ? 0.429 -2.090 -17.198 1.00 81.69 103 VAL A O 1
ATOM 785 N N . LYS A 1 104 ? -0.275 -0.397 -15.902 1.00 82.00 104 LYS A N 1
ATOM 786 C CA . LYS A 1 104 ? 1.051 0.212 -15.710 1.00 82.00 104 LYS A CA 1
ATOM 787 C C . LYS A 1 104 ? 1.712 -0.224 -14.419 1.00 82.00 104 LYS A C 1
ATOM 789 O O . LYS A 1 104 ? 2.930 -0.316 -14.358 1.00 82.00 104 LYS A O 1
ATOM 794 N N . ASN A 1 105 ? 0.913 -0.481 -13.393 1.00 71.88 105 ASN A N 1
ATOM 795 C CA . ASN A 1 105 ? 1.419 -0.932 -12.113 1.00 71.88 105 ASN A CA 1
ATOM 796 C C . ASN A 1 105 ? 0.388 -1.838 -11.454 1.00 71.88 105 ASN A C 1
ATOM 798 O O . ASN A 1 105 ? -0.816 -1.607 -11.556 1.00 71.88 105 ASN A O 1
ATOM 802 N N . THR A 1 106 ? 0.857 -2.856 -10.759 1.00 75.75 106 THR A N 1
ATOM 803 C CA . THR A 1 106 ? 0.052 -3.599 -9.797 1.00 75.75 106 THR A CA 1
ATOM 804 C C . THR A 1 106 ? 0.866 -3.612 -8.516 1.00 75.75 106 THR A C 1
ATOM 806 O O . THR A 1 106 ? 2.083 -3.744 -8.557 1.00 75.75 106 THR A O 1
ATOM 809 N N . ARG A 1 107 ? 0.209 -3.429 -7.382 1.00 69.81 107 ARG A N 1
ATOM 810 C CA . ARG A 1 107 ? 0.759 -3.512 -6.035 1.00 69.81 107 ARG A CA 1
ATOM 811 C C . ARG A 1 107 ? -0.230 -4.345 -5.235 1.00 69.81 107 ARG A C 1
ATOM 813 O O . ARG A 1 107 ? -1.435 -4.146 -5.327 1.00 69.81 107 ARG A O 1
ATOM 820 N N . ILE A 1 108 ? 0.257 -5.330 -4.514 1.00 61.06 108 ILE A N 1
ATOM 821 C CA . ILE A 1 108 ? -0.510 -6.156 -3.576 1.00 61.06 108 ILE A CA 1
ATOM 822 C C . ILE A 1 108 ? 0.330 -6.106 -2.292 1.00 61.06 108 ILE A C 1
ATOM 824 O O . ILE A 1 108 ? 1.558 -6.014 -2.418 1.00 61.06 108 ILE A O 1
ATOM 828 N N . PRO A 1 109 ? -0.241 -6.116 -1.073 1.00 49.09 109 PRO A N 1
ATOM 829 C CA . PRO A 1 109 ? 0.579 -6.005 0.141 1.00 49.09 109 PRO A CA 1
ATOM 830 C C . PRO A 1 109 ? 1.535 -7.193 0.237 1.00 49.09 109 PRO A C 1
ATOM 832 O O . PRO A 1 109 ? 2.669 -7.069 0.685 1.00 49.09 109 PRO A O 1
ATOM 835 N N . ASP A 1 110 ? 1.074 -8.327 -0.291 1.00 52.31 110 ASP A N 1
ATOM 836 C CA . ASP A 1 110 ? 1.838 -9.523 -0.591 1.00 52.31 110 ASP A CA 1
ATOM 837 C C . ASP A 1 110 ? 2.248 -9.574 -2.072 1.00 52.31 110 ASP A C 1
ATOM 839 O O . ASP A 1 110 ? 2.035 -10.547 -2.782 1.00 52.31 110 ASP A O 1
ATOM 843 N N . MET A 1 111 ? 2.911 -8.553 -2.598 1.00 53.38 111 MET A N 1
ATOM 844 C CA . MET A 1 111 ? 3.767 -8.800 -3.766 1.00 53.38 111 MET A CA 1
ATOM 845 C C . MET A 1 111 ? 5.045 -9.547 -3.361 1.00 53.38 111 MET A C 1
ATOM 847 O O . MET A 1 111 ? 6.091 -9.356 -3.956 1.00 53.38 111 MET A O 1
ATOM 851 N N . GLY A 1 112 ? 5.024 -10.356 -2.296 1.00 53.31 112 GLY A N 1
ATOM 852 C CA . GLY A 1 112 ? 6.227 -10.867 -1.647 1.00 53.31 112 GLY A CA 1
ATOM 853 C C . GLY A 1 112 ? 7.071 -9.789 -0.952 1.00 53.31 112 GLY A C 1
ATOM 854 O O . GLY A 1 112 ? 8.154 -10.106 -0.461 1.00 53.31 112 GLY A O 1
ATOM 855 N N . PHE A 1 113 ? 6.592 -8.540 -0.887 1.00 54.72 113 PHE A N 1
ATOM 856 C CA . PHE A 1 113 ? 7.267 -7.448 -0.183 1.00 54.72 113 PHE A CA 1
ATOM 857 C C . PHE A 1 113 ? 7.156 -7.562 1.328 1.00 54.72 113 PHE A C 1
ATOM 859 O O . PHE A 1 113 ? 8.044 -7.074 2.007 1.00 54.72 113 PHE A O 1
ATOM 866 N N . LEU A 1 114 ? 6.120 -8.214 1.856 1.00 58.53 114 LEU A N 1
ATOM 867 C CA . LEU A 1 114 ? 5.948 -8.436 3.287 1.00 58.53 114 LEU A CA 1
ATOM 868 C C . LEU A 1 114 ? 5.550 -9.892 3.516 1.00 58.53 114 LEU A C 1
ATOM 870 O O . LEU A 1 114 ? 4.425 -10.296 3.238 1.00 58.53 114 LEU A O 1
ATOM 874 N N . ARG A 1 115 ? 6.472 -10.702 4.044 1.00 61.66 115 ARG A N 1
ATOM 875 C CA . ARG A 1 115 ? 6.143 -12.054 4.512 1.00 61.66 115 ARG A CA 1
ATOM 876 C C . ARG A 1 115 ? 5.845 -11.999 6.001 1.00 61.66 115 ARG A C 1
ATOM 878 O O . ARG A 1 115 ? 6.773 -11.944 6.803 1.00 61.66 115 ARG A O 1
ATOM 885 N N . SER A 1 116 ? 4.574 -12.061 6.379 1.00 56.56 116 SER A N 1
ATOM 886 C CA . SER A 1 116 ? 4.173 -12.254 7.779 1.00 56.56 116 SER A CA 1
ATOM 887 C C . SER A 1 116 ? 4.601 -13.648 8.288 1.00 56.56 116 SER A C 1
ATOM 889 O O . SER A 1 116 ? 4.711 -14.575 7.479 1.00 56.56 116 SER A O 1
ATOM 891 N N . PRO A 1 117 ? 4.916 -13.830 9.585 1.00 67.88 117 PRO A N 1
ATOM 892 C CA . PRO A 1 117 ? 5.076 -12.798 10.618 1.00 67.88 117 PRO A CA 1
ATOM 893 C C . PRO A 1 117 ? 6.368 -11.989 10.425 1.00 67.88 117 PRO A C 1
ATOM 895 O O . PRO A 1 117 ? 7.384 -12.543 10.003 1.00 67.88 117 PRO A O 1
ATOM 898 N N . LEU A 1 118 ? 6.339 -10.687 10.723 1.00 66.06 118 LEU A N 1
ATOM 899 C CA . LEU A 1 118 ? 7.447 -9.743 10.504 1.00 66.06 118 LEU A CA 1
ATOM 900 C C . LEU A 1 118 ? 8.381 -9.637 11.726 1.00 66.06 118 LEU A C 1
ATOM 902 O O . LEU A 1 118 ? 8.626 -8.559 12.241 1.00 66.06 118 LEU A O 1
ATOM 906 N N . SER A 1 119 ? 8.906 -10.741 12.249 1.00 70.06 119 SER A N 1
ATOM 907 C CA . SER A 1 119 ? 9.768 -10.703 13.447 1.00 70.06 119 SER A CA 1
ATOM 908 C C . SER A 1 119 ? 11.071 -9.909 13.230 1.00 70.06 119 SER A C 1
ATOM 910 O O . SER A 1 119 ? 11.647 -9.966 12.143 1.00 70.06 119 SER A O 1
ATOM 912 N N . ILE A 1 120 ? 11.577 -9.229 14.272 1.00 72.19 120 ILE A N 1
ATOM 913 C CA . ILE A 1 120 ? 12.891 -8.553 14.239 1.00 72.19 120 ILE A CA 1
ATOM 914 C C . ILE A 1 120 ? 13.970 -9.539 13.777 1.00 72.19 120 ILE A C 1
ATOM 916 O O . ILE A 1 120 ? 14.024 -10.684 14.226 1.00 72.19 120 ILE A O 1
ATOM 920 N N . GLY A 1 121 ? 14.830 -9.095 12.861 1.00 69.31 121 GLY A N 1
ATOM 921 C CA . GLY A 1 121 ? 15.896 -9.909 12.282 1.00 69.31 121 GLY A CA 1
ATOM 922 C C . GLY A 1 121 ? 15.455 -10.796 11.119 1.00 69.31 121 GLY A C 1
ATOM 923 O O . GLY A 1 121 ? 16.318 -11.394 10.474 1.00 69.31 121 GLY A O 1
ATOM 924 N N . LYS A 1 122 ? 14.157 -10.862 10.793 1.00 66.62 122 LYS A N 1
ATOM 925 C CA . LYS A 1 122 ? 13.684 -11.533 9.579 1.00 66.62 122 LYS A CA 1
ATOM 926 C C . LYS A 1 122 ? 14.201 -10.799 8.350 1.00 66.62 122 LYS A C 1
ATOM 928 O O . LYS A 1 122 ? 14.073 -9.581 8.258 1.00 66.62 122 LYS A O 1
ATOM 933 N N . ASN A 1 123 ? 14.727 -11.563 7.397 1.00 80.12 123 ASN A N 1
ATOM 934 C CA . ASN A 1 123 ? 15.192 -11.066 6.109 1.00 80.12 123 ASN A CA 1
ATOM 935 C C . ASN A 1 123 ? 14.471 -11.803 4.987 1.00 80.12 123 ASN A C 1
ATOM 937 O O . ASN A 1 123 ? 14.187 -12.998 5.109 1.00 80.12 123 ASN A O 1
ATOM 941 N N . TRP A 1 124 ? 14.191 -11.114 3.892 1.00 80.69 124 TRP A N 1
ATOM 942 C CA . TRP A 1 124 ? 13.711 -11.753 2.675 1.00 80.69 124 TRP A CA 1
ATOM 943 C C . TRP A 1 124 ? 14.133 -10.960 1.450 1.00 80.69 124 TRP A C 1
ATOM 945 O O . TRP A 1 124 ? 14.520 -9.794 1.519 1.00 80.69 124 TRP A O 1
ATOM 955 N N . THR A 1 125 ? 14.039 -11.634 0.315 1.00 80.19 125 THR A N 1
ATOM 956 C CA . THR A 1 125 ? 14.438 -11.110 -0.977 1.00 80.19 125 THR A CA 1
ATOM 957 C C . THR A 1 125 ? 13.255 -11.215 -1.924 1.00 80.19 125 THR A C 1
ATOM 959 O O . THR A 1 125 ? 12.594 -12.253 -1.982 1.00 80.19 125 THR A O 1
ATOM 962 N N . HIS A 1 126 ? 12.985 -10.143 -2.660 1.00 77.56 126 HIS A N 1
ATOM 963 C CA . HIS A 1 126 ? 11.931 -10.088 -3.659 1.00 77.56 126 HIS A CA 1
ATOM 964 C C . HIS A 1 126 ? 12.538 -9.820 -5.044 1.00 77.56 126 HIS A C 1
ATOM 966 O O . HIS A 1 126 ? 13.105 -8.741 -5.259 1.00 77.56 126 HIS A O 1
ATOM 972 N N . PRO A 1 127 ? 12.450 -10.778 -5.982 1.00 79.19 127 PRO A N 1
ATOM 973 C CA . PRO A 1 127 ? 12.798 -10.524 -7.369 1.00 79.19 127 PRO A CA 1
ATOM 974 C C . PRO A 1 127 ? 11.683 -9.714 -8.037 1.00 79.19 127 PRO A C 1
ATOM 976 O O . PRO A 1 127 ? 10.512 -10.073 -7.946 1.00 79.19 127 PRO A O 1
ATOM 979 N N . TYR A 1 128 ? 12.048 -8.655 -8.748 1.00 78.25 128 TYR A N 1
ATOM 980 C CA . TYR A 1 128 ? 11.120 -7.854 -9.543 1.00 78.25 128 TYR A CA 1
ATOM 981 C C . TYR A 1 128 ? 11.751 -7.488 -10.886 1.00 78.25 128 TYR A C 1
ATOM 983 O O . TYR A 1 128 ? 12.946 -7.683 -11.098 1.00 78.25 128 TYR A O 1
ATOM 991 N N . GLN A 1 129 ? 10.953 -6.973 -11.816 1.00 77.44 129 GLN A N 1
ATOM 992 C CA . GLN A 1 129 ? 11.454 -6.443 -13.083 1.00 77.44 129 GLN A CA 1
ATOM 993 C C . GLN A 1 129 ? 11.214 -4.939 -13.139 1.00 77.44 129 GLN A C 1
ATOM 995 O O . GLN A 1 129 ? 10.157 -4.464 -12.728 1.00 77.44 129 GLN A O 1
ATOM 1000 N N . ASN A 1 130 ? 12.191 -4.200 -13.657 1.00 74.44 130 ASN A N 1
ATOM 1001 C CA . ASN A 1 130 ? 12.054 -2.783 -13.974 1.00 74.44 130 ASN A CA 1
ATOM 1002 C C . ASN A 1 130 ? 12.544 -2.565 -15.406 1.00 74.44 130 ASN A C 1
ATOM 1004 O O . ASN A 1 130 ? 13.693 -2.893 -15.699 1.00 74.44 130 ASN A O 1
ATOM 1008 N N . ASP A 1 131 ? 11.663 -2.104 -16.296 1.00 80.00 131 ASP A N 1
ATOM 1009 C CA . ASP A 1 131 ? 11.930 -1.958 -17.736 1.00 80.00 131 ASP A CA 1
ATOM 1010 C C . ASP A 1 131 ? 12.508 -3.229 -18.392 1.00 80.00 131 ASP A C 1
ATOM 1012 O O . ASP A 1 131 ? 13.444 -3.189 -19.186 1.00 80.00 131 ASP A O 1
ATOM 1016 N N . GLY A 1 132 ? 11.981 -4.397 -18.004 1.00 79.50 132 GLY A N 1
ATOM 1017 C CA . GLY A 1 132 ? 12.441 -5.706 -18.488 1.00 79.50 132 GLY A CA 1
ATOM 1018 C C . GLY A 1 132 ? 13.782 -6.175 -17.907 1.00 79.50 132 GLY A C 1
ATOM 1019 O O . GLY A 1 132 ? 14.204 -7.299 -18.175 1.00 79.50 132 GLY A O 1
ATOM 1020 N N . ILE A 1 133 ? 14.440 -5.364 -17.075 1.00 80.50 133 ILE A N 1
ATOM 1021 C CA . ILE A 1 133 ? 15.684 -5.730 -16.396 1.00 80.50 133 ILE A CA 1
ATOM 1022 C C . ILE A 1 133 ? 15.336 -6.428 -15.073 1.00 80.50 133 ILE A C 1
ATOM 1024 O O . ILE A 1 133 ? 14.643 -5.831 -14.240 1.00 80.50 133 ILE A O 1
ATOM 1028 N N . PRO A 1 134 ? 15.815 -7.663 -14.831 1.00 85.88 134 PRO A N 1
ATOM 1029 C CA . PRO A 1 134 ? 15.618 -8.334 -13.554 1.00 85.88 134 PRO A CA 1
ATOM 1030 C C . PRO A 1 134 ? 16.374 -7.599 -12.442 1.00 85.88 134 PRO A C 1
ATOM 1032 O O . PRO A 1 134 ? 17.542 -7.230 -12.577 1.00 85.88 134 PRO A O 1
ATOM 1035 N N . ARG A 1 135 ? 15.690 -7.382 -11.325 1.00 83.12 135 ARG A N 1
ATOM 1036 C CA . ARG A 1 135 ? 16.182 -6.705 -10.128 1.00 83.12 135 ARG A CA 1
ATOM 1037 C C . ARG A 1 135 ? 15.819 -7.519 -8.897 1.00 83.12 135 ARG A C 1
ATOM 1039 O O . ARG A 1 135 ? 14.930 -8.368 -8.914 1.00 83.12 135 ARG A O 1
ATOM 1046 N N . THR A 1 136 ? 16.497 -7.197 -7.808 1.00 83.88 136 THR A N 1
ATOM 1047 C CA . THR A 1 136 ? 16.319 -7.864 -6.528 1.00 83.88 136 THR A CA 1
ATOM 1048 C C . THR A 1 136 ? 16.244 -6.811 -5.437 1.00 83.88 136 THR A C 1
ATOM 1050 O O . THR A 1 136 ? 17.147 -5.984 -5.319 1.00 83.88 136 THR A O 1
ATOM 1053 N N . ALA A 1 137 ? 15.177 -6.835 -4.646 1.00 78.38 137 ALA A N 1
ATOM 1054 C CA . ALA A 1 137 ? 15.054 -6.040 -3.433 1.00 78.38 137 ALA A CA 1
ATOM 1055 C C . ALA A 1 137 ? 15.298 -6.931 -2.211 1.00 78.38 137 ALA A C 1
ATOM 1057 O O . ALA A 1 137 ? 14.788 -8.048 -2.148 1.00 78.38 137 ALA A O 1
ATOM 1058 N N . ASN A 1 138 ? 16.084 -6.443 -1.254 1.00 81.94 138 ASN A N 1
ATOM 1059 C CA . ASN A 1 138 ? 16.358 -7.134 0.002 1.00 81.94 138 ASN A CA 1
ATOM 1060 C C . ASN A 1 138 ? 15.732 -6.344 1.143 1.00 81.94 138 ASN A C 1
ATOM 1062 O O . ASN A 1 138 ? 15.900 -5.128 1.218 1.00 81.94 138 ASN A O 1
ATOM 1066 N N . TYR A 1 139 ? 15.045 -7.049 2.028 1.00 79.88 139 TYR A N 1
ATOM 1067 C CA . TYR A 1 139 ? 14.327 -6.478 3.153 1.00 79.88 139 TYR A CA 1
ATOM 1068 C C . TYR A 1 139 ? 14.795 -7.127 4.442 1.00 79.88 139 TYR A C 1
ATOM 1070 O O . TYR A 1 139 ? 15.117 -8.319 4.469 1.00 79.88 139 TYR A O 1
ATOM 1078 N N . ARG A 1 140 ? 14.796 -6.335 5.510 1.00 81.62 140 ARG A N 1
ATOM 1079 C CA . ARG A 1 140 ? 15.096 -6.762 6.869 1.00 81.62 140 ARG A CA 1
ATOM 1080 C C . ARG A 1 140 ? 14.187 -6.008 7.821 1.00 81.62 140 ARG A C 1
ATOM 1082 O O . ARG A 1 140 ? 14.113 -4.794 7.710 1.00 81.62 140 ARG A O 1
ATOM 1089 N N . VAL A 1 141 ? 13.574 -6.706 8.773 1.00 73.44 141 VAL A N 1
ATOM 1090 C CA . VAL A 1 141 ? 12.965 -6.035 9.932 1.00 73.44 141 VAL A CA 1
ATOM 1091 C C . VAL A 1 141 ? 14.078 -5.705 10.913 1.00 73.44 141 VAL A C 1
ATOM 1093 O O . VAL A 1 141 ? 14.731 -6.617 11.441 1.00 73.44 141 VAL A O 1
ATOM 1096 N N . ILE A 1 142 ? 14.329 -4.420 11.128 1.00 71.94 142 ILE A N 1
ATOM 1097 C CA . ILE A 1 142 ? 15.391 -3.948 12.019 1.00 71.94 142 ILE A CA 1
ATOM 1098 C C . ILE A 1 142 ? 14.800 -3.636 13.389 1.00 71.94 142 ILE A C 1
ATOM 1100 O O . ILE A 1 142 ? 15.393 -4.014 14.402 1.00 71.94 142 ILE A O 1
ATOM 1104 N N . ALA A 1 143 ? 13.624 -3.015 13.421 1.00 75.06 143 ALA A N 1
ATOM 1105 C CA . ALA A 1 143 ? 12.925 -2.694 14.653 1.00 75.06 143 ALA A CA 1
ATOM 1106 C C . ALA A 1 143 ? 11.406 -2.609 14.434 1.00 75.06 143 ALA A C 1
ATOM 1108 O O . ALA A 1 143 ? 10.885 -2.892 13.356 1.00 75.06 143 ALA A O 1
ATOM 1109 N N . TYR A 1 144 ? 10.705 -2.266 15.510 1.00 75.06 144 TYR A N 1
ATOM 1110 C CA . TYR A 1 144 ? 9.312 -1.850 15.486 1.00 75.06 144 TYR A CA 1
ATOM 1111 C C . TYR A 1 144 ? 9.215 -0.456 16.086 1.00 75.06 144 TYR A C 1
ATOM 1113 O O . TYR A 1 144 ? 9.839 -0.173 17.112 1.00 75.06 144 TYR A O 1
ATOM 1121 N N . GLU A 1 145 ? 8.402 0.390 15.473 1.00 76.19 145 GLU A N 1
ATOM 1122 C CA . GLU A 1 145 ? 8.096 1.727 15.960 1.00 76.19 145 GLU A CA 1
ATOM 1123 C C . GLU A 1 145 ? 6.609 1.846 16.269 1.00 76.19 145 GLU A C 1
ATOM 1125 O O . GLU A 1 145 ? 5.760 1.334 15.540 1.00 76.19 145 GLU A O 1
ATOM 1130 N N . LYS A 1 146 ? 6.282 2.561 17.349 1.00 81.94 146 LYS A N 1
ATOM 1131 C CA . LYS A 1 146 ? 4.892 2.893 17.657 1.00 81.94 146 LYS A CA 1
ATOM 1132 C C . LYS A 1 146 ? 4.439 4.044 16.781 1.00 81.94 146 LYS A C 1
ATOM 1134 O O . LYS A 1 146 ? 4.865 5.182 16.971 1.00 81.94 146 LYS A O 1
ATOM 1139 N N . VAL A 1 147 ? 3.529 3.753 15.866 1.00 79.31 147 VAL A N 1
ATOM 1140 C CA . VAL A 1 147 ? 2.912 4.748 14.994 1.00 79.31 147 VAL A CA 1
ATOM 1141 C C . VAL A 1 147 ? 1.520 5.050 15.522 1.00 79.31 147 VAL A C 1
ATOM 1143 O O . VAL A 1 147 ? 0.698 4.149 15.670 1.00 79.31 147 VAL A O 1
ATOM 1146 N N . THR A 1 148 ? 1.256 6.326 15.805 1.00 83.00 148 THR A N 1
ATOM 1147 C CA . THR A 1 148 ? -0.062 6.804 16.233 1.00 83.00 148 THR A CA 1
ATOM 1148 C C . THR A 1 148 ? -0.717 7.587 15.109 1.00 83.00 148 THR A C 1
ATOM 1150 O O . THR A 1 148 ? -0.165 8.564 14.605 1.00 83.00 148 THR A O 1
ATOM 1153 N N . VAL A 1 149 ? -1.927 7.182 14.747 1.00 79.69 149 VAL A N 1
ATOM 1154 C CA . VAL A 1 149 ? -2.800 7.857 13.781 1.00 79.69 149 VAL A CA 1
ATOM 1155 C C . VAL A 1 149 ? -4.175 8.075 14.417 1.00 79.69 149 VAL A C 1
ATOM 1157 O O . VAL A 1 149 ? -4.428 7.630 15.534 1.00 79.69 149 VAL A O 1
ATOM 1160 N N . ARG A 1 150 ? -5.107 8.729 13.708 1.00 66.88 150 ARG A N 1
ATOM 1161 C CA . ARG A 1 150 ? -6.486 8.923 14.211 1.00 66.88 150 ARG A CA 1
ATOM 1162 C C . ARG A 1 150 ? -7.184 7.609 14.593 1.00 66.88 150 ARG A C 1
ATOM 1164 O O . ARG A 1 150 ? -8.049 7.622 15.455 1.00 66.88 150 ARG A O 1
ATOM 1171 N N . ALA A 1 151 ? -6.789 6.504 13.961 1.00 67.44 151 ALA A N 1
ATOM 1172 C CA . ALA A 1 151 ? -7.308 5.165 14.207 1.00 67.44 151 ALA A CA 1
ATOM 1173 C C . ALA A 1 151 ? -6.710 4.435 15.426 1.00 67.44 151 ALA A C 1
ATOM 1175 O O . ALA A 1 151 ? -7.161 3.341 15.742 1.00 67.44 151 ALA A O 1
ATOM 1176 N N . GLY A 1 152 ? -5.702 4.999 16.098 1.00 76.50 152 GLY A N 1
ATOM 1177 C CA . GLY A 1 152 ? -5.044 4.379 17.250 1.00 76.50 152 GLY A CA 1
ATOM 1178 C C . GLY A 1 152 ? -3.530 4.282 17.092 1.00 76.50 152 GLY A C 1
ATOM 1179 O O . GLY A 1 152 ? -2.936 4.938 16.233 1.00 76.50 152 GLY A O 1
ATOM 1180 N N . THR A 1 153 ? -2.910 3.464 17.941 1.00 76.62 153 THR A N 1
ATOM 1181 C CA . THR A 1 153 ? -1.459 3.251 17.973 1.00 76.62 153 THR A CA 1
ATOM 1182 C C . THR A 1 153 ? -1.139 1.792 17.680 1.00 76.62 153 THR A C 1
ATOM 1184 O O . THR A 1 153 ? -1.703 0.903 18.312 1.00 76.62 153 THR A O 1
ATOM 1187 N N . PHE A 1 154 ? -0.209 1.538 16.764 1.00 81.69 154 PHE A N 1
ATOM 1188 C CA . PHE A 1 154 ? 0.223 0.191 16.389 1.00 81.69 154 PHE A CA 1
ATOM 1189 C C . PHE A 1 154 ? 1.745 0.099 16.303 1.00 81.69 154 PHE A C 1
ATOM 1191 O O . PHE A 1 154 ? 2.421 1.092 16.032 1.00 81.69 154 PHE A O 1
ATOM 1198 N N . ASP A 1 155 ? 2.275 -1.105 16.524 1.00 74.56 155 ASP A N 1
ATOM 1199 C CA . ASP A 1 155 ? 3.679 -1.415 16.271 1.00 74.56 155 ASP A CA 1
ATOM 1200 C C . ASP A 1 155 ? 3.856 -1.661 14.765 1.00 74.56 155 ASP A C 1
ATOM 1202 O O . ASP A 1 155 ? 3.377 -2.655 14.214 1.00 74.56 155 ASP A O 1
ATOM 1206 N N . ALA A 1 156 ? 4.527 -0.737 14.085 1.00 78.56 156 ALA A N 1
ATOM 1207 C CA . ALA A 1 156 ? 4.865 -0.843 12.674 1.00 78.56 156 ALA A CA 1
ATOM 1208 C C . ALA A 1 156 ? 6.313 -1.336 12.529 1.00 78.56 156 ALA A C 1
ATOM 1210 O O . ALA A 1 156 ? 7.206 -0.758 13.150 1.00 78.56 156 ALA A O 1
ATOM 1211 N N . PRO A 1 157 ? 6.580 -2.386 11.736 1.00 72.12 157 PRO A N 1
ATOM 1212 C CA . PRO A 1 157 ? 7.946 -2.813 11.467 1.00 72.12 157 PRO A CA 1
ATOM 1213 C C . PRO A 1 157 ? 8.664 -1.770 10.602 1.00 72.12 157 PRO A C 1
ATOM 1215 O O . PRO A 1 157 ? 8.091 -1.289 9.619 1.00 72.12 157 PRO A O 1
ATOM 1218 N N . CYS A 1 158 ? 9.913 -1.464 10.952 1.00 64.06 158 CYS A N 1
ATOM 1219 C CA . CYS A 1 158 ? 10.812 -0.595 10.194 1.00 64.06 158 CYS A CA 1
ATOM 1220 C C . CYS A 1 158 ? 12.098 -1.314 9.757 1.00 64.06 158 CYS A C 1
ATOM 1222 O O . CYS A 1 158 ? 12.544 -2.285 10.429 1.00 64.06 158 CYS A O 1
#

Radius of gyration: 27.8 Å; chains: 1; bounding box: 86×42×62 Å

Foldseek 3Di:
DDDDPPPVPVVVVVVVVVVVVVVVVPPPPPPPPPPDPDQQQPDDDDDDFQDKDFDDDPPDPDTWIWGFHQDDPQWTWIDGDPQKIWTAHPVRQWIWIDHPNDTPDIGGVPPPPDDPPQDAQDKDKHWDDDPNRIDIDIDGQHAWDWDQDPRGTDTDTD

Sequence (158 aa):
MGSHLEMGANMKKVVFLCFAMFLAAGQLHAADQKVMGESPSAEAPVLTLGDTWTIDGWQFESPFTSTFIGEESGLLVFDIGKGGKRYKSKDHNSVKDIKNGEVKNTRIPDMGFLRSPLSIGKNWTHPYQNDGIPRTANYRVIAYEKVTVRAGTFDAPC

Secondary structure (DSSP, 8-state):
--SSSSHHHHHHHHHHHHHHHHHHT----------------PPPPPP-TT-EEEE--SSSSS-EEEEEEEEETTEEEEE-STTEEEEE-TTS--EEEEETTEEEEEE-TTSSS--SS--TT-EEEEEEEETTEEEEEEEE---EEEEEETTEEEEEE-

Organism: NCBI:txid345631

pLDDT: mean 70.11, std 15.3, range [44.16, 96.81]